Protein AF-A0A352VP69-F1 (afdb_monomer)

Solvent-accessible surface area (backbone atoms only — not comparable to full-atom values): 3492 Å² total; per-residue (Å²): 109,69,70,59,53,49,57,60,74,72,48,95,73,87,85,86,89,82,62,57,71,80,38,40,90,77,72,41,82,28,59,80,53,92,90,10,48,59,81,80,41,60,65,74,81,65,69,46,94,86,107

Sequence (51 aa):
MERARRLVAEADRIVVLTGAGISAESGVPTFRGAGGLWKSHRPEELATPEA

Radius of gyration: 16.42 Å; Cα contacts (8 Å, |Δi|>4): 28; chains: 1; bounding box: 28×35×38 Å

Mean predicted aligned error: 4.72 Å

pLDDT: mean 90.72, std 7.04, range [66.75, 98.38]

Secondary structure (DSSP, 8-state):
-HHHHHHHHH-SS------GGGGGGGTPPPSSSTT-HHHHS-HHHHS-TT-

Foldseek 3Di:
DVVVVVCVVPDPDDDDDDACVVCVVVVRADCDDDVHPVVVDPPPVVPDPVD

Structure (mmCIF, N/CA/C/O backbone):
data_AF-A0A352VP69-F1
#
_entry.id   AF-A0A352VP69-F1
#
loop_
_atom_site.group_PDB
_atom_site.id
_atom_site.type_symbol
_atom_site.label_atom_id
_atom_site.label_alt_id
_atom_site.label_comp_id
_atom_site.label_asym_id
_atom_s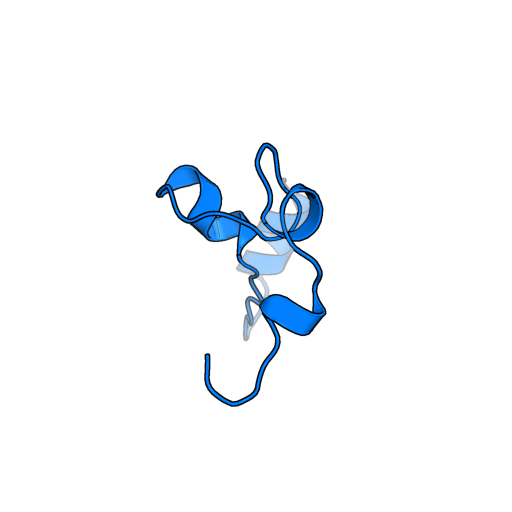ite.label_entity_id
_atom_site.label_seq_id
_atom_site.pdbx_PDB_ins_code
_atom_site.Cartn_x
_atom_site.Cartn_y
_atom_site.Cartn_z
_atom_site.occupancy
_atom_site.B_iso_or_equiv
_atom_site.auth_seq_id
_atom_site.auth_comp_id
_atom_site.auth_asym_id
_atom_site.auth_atom_id
_atom_site.pdbx_PDB_model_num
ATOM 1 N N . MET A 1 1 ? -4.905 15.796 8.200 1.00 90.94 1 MET A N 1
ATOM 2 C CA . MET A 1 1 ? -4.673 14.620 9.073 1.00 90.94 1 MET A CA 1
ATOM 3 C C . MET A 1 1 ? -5.700 14.477 10.194 1.00 90.94 1 MET A C 1
ATOM 5 O O . MET A 1 1 ? -6.081 13.354 10.493 1.00 90.94 1 MET A O 1
ATOM 9 N N . GLU A 1 2 ? -6.211 15.568 10.773 1.00 96.88 2 GLU A N 1
ATOM 10 C CA . GLU A 1 2 ? -7.154 15.536 11.908 1.00 96.88 2 GLU A CA 1
ATOM 11 C C . GLU A 1 2 ? -8.409 14.676 11.686 1.00 96.88 2 GLU A C 1
ATOM 13 O O . GLU A 1 2 ? -8.755 13.840 12.518 1.00 96.88 2 GLU A O 1
ATOM 18 N N . ARG A 1 3 ? -9.040 14.801 10.512 1.00 97.44 3 ARG A N 1
ATOM 19 C CA . ARG A 1 3 ? -10.198 13.979 10.134 1.00 97.44 3 ARG A CA 1
ATOM 20 C C . ARG A 1 3 ? -9.875 12.482 10.097 1.00 97.44 3 ARG A C 1
ATOM 22 O O . ARG A 1 3 ? -10.670 11.691 10.585 1.00 97.44 3 ARG A O 1
ATOM 29 N N . ALA A 1 4 ? -8.725 12.099 9.539 1.00 96.62 4 ALA A N 1
ATOM 30 C CA . ALA A 1 4 ? -8.308 10.698 9.476 1.00 96.62 4 ALA A CA 1
ATOM 31 C C . ALA A 1 4 ? -8.038 10.140 10.880 1.00 96.62 4 ALA A C 1
ATOM 33 O O . ALA A 1 4 ? -8.509 9.057 11.203 1.00 96.62 4 ALA A O 1
ATOM 34 N N . ARG A 1 5 ? -7.364 10.918 11.740 1.00 97.75 5 ARG A N 1
ATOM 35 C CA . ARG A 1 5 ? -7.104 10.542 13.137 1.00 97.75 5 ARG A CA 1
ATOM 36 C C . ARG A 1 5 ? -8.397 10.263 13.897 1.00 97.75 5 ARG A C 1
ATOM 38 O O . ARG A 1 5 ? -8.480 9.258 14.590 1.00 97.75 5 ARG A O 1
ATOM 45 N N . ARG A 1 6 ? -9.397 11.137 13.749 1.00 98.19 6 ARG A N 1
ATOM 46 C CA . ARG A 1 6 ? -10.702 10.963 14.393 1.00 98.19 6 ARG A CA 1
ATOM 47 C C . ARG A 1 6 ? -11.396 9.685 13.923 1.00 98.19 6 ARG A C 1
ATOM 49 O O . ARG A 1 6 ? -11.778 8.874 14.751 1.00 98.19 6 ARG A O 1
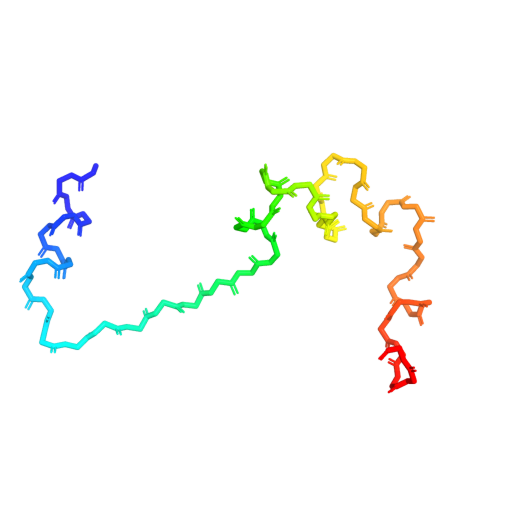ATOM 56 N N . LEU A 1 7 ? -11.480 9.479 12.607 1.00 97.62 7 LEU A N 1
ATOM 57 C CA . LEU A 1 7 ? -12.109 8.286 12.030 1.00 97.62 7 LEU A CA 1
ATOM 58 C C . LEU A 1 7 ? -11.429 6.986 12.481 1.00 97.62 7 LEU A C 1
ATOM 60 O O . LEU A 1 7 ? -12.110 5.998 12.711 1.00 97.62 7 LEU A O 1
ATOM 64 N N . VAL A 1 8 ? -10.101 6.988 12.624 1.00 97.88 8 VAL A N 1
ATOM 65 C CA . VAL A 1 8 ? -9.347 5.837 13.145 1.00 97.88 8 VAL A CA 1
ATOM 66 C C . VAL A 1 8 ? -9.597 5.632 14.642 1.00 97.88 8 VAL A C 1
ATOM 68 O O . VAL A 1 8 ? -9.745 4.499 15.075 1.00 97.88 8 VAL A O 1
ATOM 71 N N . ALA A 1 9 ? -9.654 6.704 15.435 1.00 97.94 9 ALA A N 1
ATOM 72 C CA . ALA A 1 9 ? -9.848 6.609 16.882 1.00 97.94 9 ALA A CA 1
ATOM 73 C C . ALA A 1 9 ? -11.266 6.168 17.285 1.00 97.94 9 ALA A C 1
ATOM 75 O O . ALA A 1 9 ? -11.433 5.556 18.333 1.00 97.94 9 ALA A O 1
ATOM 76 N N . GLU A 1 10 ? -12.274 6.499 16.477 1.00 98.19 10 GLU A N 1
ATOM 77 C CA . GLU A 1 10 ? -13.689 6.220 16.762 1.00 98.19 10 GLU A CA 1
ATOM 78 C C . GLU A 1 10 ? -14.189 4.899 16.153 1.00 98.19 10 GLU A C 1
ATOM 80 O O . GLU A 1 10 ? -15.314 4.492 16.426 1.00 98.19 10 GLU A O 1
ATOM 85 N N . ALA A 1 11 ? -13.401 4.231 15.307 1.00 97.94 11 ALA A N 1
ATOM 86 C CA . ALA A 1 11 ? -13.837 3.013 14.631 1.00 97.94 11 ALA A CA 1
ATOM 87 C C . ALA A 1 11 ? -13.760 1.782 15.548 1.00 97.94 11 ALA A C 1
ATOM 89 O O . ALA A 1 11 ? -1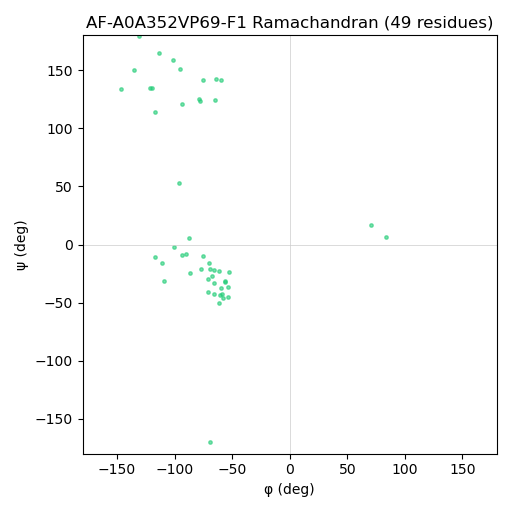2.686 1.418 16.020 1.00 97.94 11 ALA A O 1
ATOM 90 N N . ASP A 1 12 ? -14.872 1.057 15.691 1.00 98.38 12 ASP A N 1
ATOM 91 C CA . ASP A 1 12 ? -14.904 -0.220 16.423 1.00 98.38 12 ASP A CA 1
ATOM 92 C C . ASP A 1 12 ? -14.111 -1.334 15.718 1.00 98.38 12 ASP A C 1
ATOM 94 O O . ASP A 1 12 ? -13.648 -2.288 16.347 1.00 98.38 12 ASP A O 1
ATOM 98 N N . ARG A 1 13 ? -13.988 -1.254 14.384 1.00 98.19 13 ARG A N 1
ATOM 99 C CA . ARG A 1 13 ? -13.246 -2.207 13.544 1.00 98.19 13 ARG A CA 1
ATOM 100 C C . ARG A 1 13 ? -12.620 -1.493 12.356 1.00 98.19 13 ARG A C 1
ATOM 102 O O . ARG A 1 13 ? -13.296 -0.744 11.654 1.00 98.19 13 ARG A O 1
ATOM 109 N N . ILE A 1 14 ? -11.348 -1.782 12.095 1.00 97.38 14 ILE A N 1
ATOM 110 C CA . ILE A 1 14 ? -10.581 -1.179 11.001 1.00 97.38 14 ILE A CA 1
ATOM 111 C C . ILE A 1 14 ? -10.074 -2.276 10.073 1.00 97.38 14 ILE A C 1
ATOM 113 O O . ILE A 1 14 ? -9.528 -3.282 10.520 1.00 97.38 14 ILE A O 1
ATOM 117 N N . VAL A 1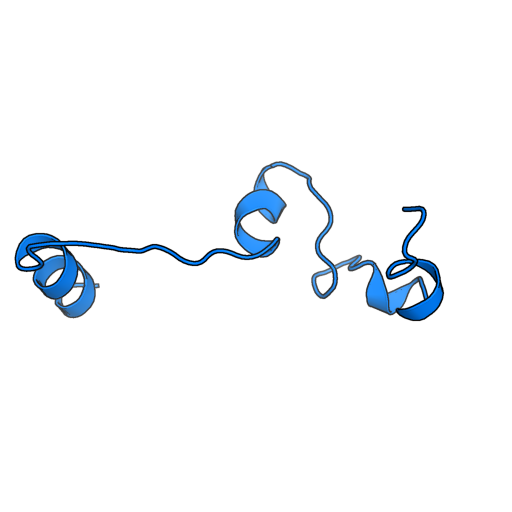 15 ? -10.218 -2.046 8.770 1.00 97.62 15 VAL A N 1
ATOM 118 C CA . VAL A 1 15 ? -9.585 -2.842 7.717 1.00 97.62 15 VAL A CA 1
ATOM 119 C C . VAL A 1 15 ? -8.697 -1.915 6.904 1.00 97.62 15 VAL A C 1
ATOM 121 O O . VAL A 1 15 ? -9.113 -0.816 6.535 1.00 97.62 15 VAL A O 1
ATOM 124 N N . VAL A 1 16 ? -7.479 -2.365 6.613 1.00 97.12 16 VAL A N 1
ATOM 125 C CA . VAL A 1 16 ? -6.540 -1.638 5.760 1.00 97.12 16 VAL A CA 1
ATOM 126 C C . VAL A 1 16 ? -6.270 -2.483 4.525 1.00 97.12 16 VAL A C 1
ATOM 128 O O . VAL A 1 16 ? -5.682 -3.556 4.615 1.00 97.12 16 VAL A O 1
ATOM 131 N N . LEU A 1 17 ? -6.708 -1.988 3.371 1.00 97.81 17 LEU A N 1
ATOM 132 C CA . LEU A 1 17 ? -6.336 -2.540 2.076 1.00 97.81 17 LEU A CA 1
ATOM 133 C C . LEU A 1 17 ? -5.120 -1.772 1.562 1.00 97.81 17 LEU A C 1
ATOM 135 O O . LEU A 1 17 ? -5.180 -0.554 1.389 1.00 97.81 17 LEU A O 1
ATOM 139 N N . THR A 1 18 ? -4.022 -2.479 1.326 1.00 96.94 18 THR A N 1
ATOM 140 C CA . THR A 1 18 ? -2.782 -1.900 0.803 1.00 96.94 18 THR A CA 1
ATOM 141 C C . THR A 1 18 ? -2.493 -2.436 -0.597 1.00 96.94 18 THR A C 1
ATOM 143 O O . THR A 1 18 ? -3.078 -3.418 -1.049 1.00 96.94 18 THR A O 1
ATOM 146 N N . GLY A 1 19 ? -1.592 -1.763 -1.307 1.00 94.62 19 GLY A N 1
ATOM 147 C CA .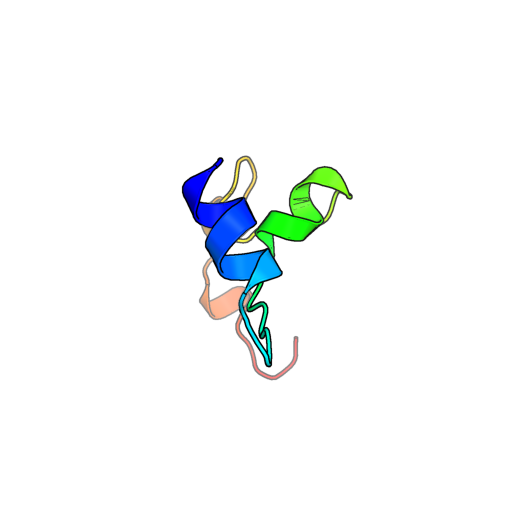 GLY A 1 19 ? -1.012 -2.253 -2.556 1.00 94.62 19 GLY A CA 1
ATOM 148 C C . GLY A 1 19 ? 0.508 -2.118 -2.520 1.00 94.62 19 GLY A C 1
ATOM 149 O O . GLY A 1 19 ? 1.052 -1.580 -1.557 1.00 94.62 19 GLY A O 1
ATOM 150 N N . ALA A 1 20 ? 1.192 -2.530 -3.593 1.00 93.75 20 ALA A N 1
ATOM 151 C CA . ALA A 1 20 ? 2.662 -2.569 -3.671 1.00 93.75 20 ALA A CA 1
ATOM 152 C C . ALA A 1 20 ? 3.368 -1.243 -3.314 1.00 93.75 20 ALA A C 1
ATOM 154 O O . ALA A 1 20 ? 4.521 -1.252 -2.897 1.00 93.75 20 ALA A O 1
ATOM 155 N N . GLY A 1 21 ? 2.679 -0.102 -3.440 1.00 94.12 21 GLY A N 1
ATOM 156 C CA . GLY A 1 21 ? 3.214 1.209 -3.064 1.00 94.12 21 GLY A CA 1
ATOM 157 C C . GLY A 1 21 ? 3.696 1.298 -1.613 1.00 94.12 21 GLY A C 1
ATOM 158 O O . GLY A 1 21 ? 4.673 1.992 -1.364 1.00 94.12 21 GLY A O 1
ATOM 159 N N . ILE A 1 22 ? 3.086 0.556 -0.679 1.00 96.69 22 ILE A N 1
ATOM 160 C CA . ILE A 1 22 ? 3.526 0.556 0.727 1.00 96.69 22 ILE A CA 1
ATOM 161 C C . ILE A 1 22 ? 4.928 -0.047 0.916 1.00 96.69 22 ILE A C 1
ATOM 163 O O . ILE A 1 22 ? 5.592 0.247 1.902 1.00 96.69 22 ILE A O 1
ATOM 167 N N . SER A 1 23 ? 5.388 -0.865 -0.033 1.00 95.00 23 SER A N 1
ATOM 168 C CA . SER A 1 23 ? 6.686 -1.547 0.011 1.00 95.00 23 SER A CA 1
ATOM 169 C C . SER A 1 23 ? 7.762 -0.864 -0.839 1.00 95.00 23 SER A C 1
ATOM 171 O O . SER A 1 23 ? 8.909 -1.307 -0.837 1.00 95.00 23 SER A O 1
ATOM 173 N N . ALA A 1 24 ? 7.423 0.217 -1.551 1.00 93.94 24 ALA A N 1
ATOM 174 C CA . ALA A 1 24 ? 8.356 0.921 -2.431 1.00 93.94 24 ALA A CA 1
ATOM 175 C C . ALA A 1 24 ? 9.589 1.437 -1.671 1.00 93.94 24 ALA A C 1
ATOM 177 O O . ALA A 1 24 ? 10.719 1.273 -2.124 1.00 93.94 24 ALA A O 1
ATOM 178 N N . GLU A 1 25 ? 9.379 1.999 -0.479 1.00 94.12 25 GLU A N 1
ATOM 179 C CA . GLU A 1 25 ? 10.453 2.508 0.388 1.00 94.12 25 GLU A CA 1
ATOM 180 C C . GLU A 1 25 ? 11.308 1.389 1.002 1.00 94.12 25 GLU A C 1
ATOM 182 O O . GLU A 1 25 ? 12.420 1.633 1.456 1.00 94.12 25 GLU A O 1
ATOM 187 N N . SER A 1 26 ? 10.826 0.144 0.965 1.00 95.12 26 SER A N 1
ATOM 188 C CA . SER A 1 26 ? 11.596 -1.049 1.333 1.00 95.12 26 SER A CA 1
ATOM 189 C C . SER A 1 26 ? 12.393 -1.631 0.159 1.00 95.12 26 SER A C 1
ATOM 191 O O . SER A 1 26 ? 12.985 -2.698 0.292 1.00 95.12 26 SER A O 1
ATOM 193 N N . GLY A 1 27 ? 12.396 -0.962 -0.998 1.00 90.50 27 GLY A N 1
ATOM 194 C CA . GLY A 1 27 ? 13.106 -1.400 -2.200 1.00 90.50 27 GLY A CA 1
ATOM 195 C C . GLY A 1 27 ? 12.346 -2.416 -3.054 1.00 90.50 27 GLY A C 1
ATOM 196 O O . GLY A 1 27 ? 12.902 -2.906 -4.035 1.00 90.50 27 GLY A O 1
ATOM 197 N N . VAL A 1 28 ? 11.086 -2.728 -2.730 1.00 90.06 28 VAL A N 1
ATOM 198 C CA . VAL A 1 28 ? 10.261 -3.614 -3.563 1.00 90.06 28 VAL A CA 1
ATOM 199 C C . VAL A 1 28 ? 9.746 -2.829 -4.777 1.00 90.06 28 VAL A C 1
ATOM 201 O O . VAL A 1 28 ? 9.074 -1.807 -4.596 1.00 90.06 28 VAL A O 1
ATOM 204 N N . PRO A 1 29 ? 10.015 -3.280 -6.018 1.00 88.69 29 PRO A N 1
ATOM 205 C CA . PRO A 1 29 ? 9.510 -2.612 -7.209 1.00 88.69 29 PRO A CA 1
ATOM 206 C C . PRO A 1 29 ? 7.982 -2.569 -7.226 1.00 88.69 29 PRO A C 1
ATOM 208 O O . PRO A 1 29 ? 7.300 -3.529 -6.873 1.00 88.69 29 PRO A O 1
ATOM 211 N N . THR A 1 30 ? 7.430 -1.452 -7.689 1.00 92.44 30 THR A N 1
ATOM 212 C CA . THR A 1 30 ? 5.983 -1.320 -7.889 1.00 92.44 30 THR A CA 1
ATOM 213 C C . THR A 1 30 ? 5.641 -1.493 -9.361 1.00 92.44 30 THR A C 1
ATOM 215 O O . THR A 1 30 ? 6.464 -1.255 -10.241 1.00 92.44 30 THR A O 1
ATOM 218 N N . PHE A 1 31 ? 4.392 -1.830 -9.665 1.00 91.44 31 PHE A N 1
ATOM 219 C CA . PHE A 1 31 ? 3.965 -1.941 -11.059 1.00 91.44 31 PHE A CA 1
ATOM 220 C C . PHE A 1 31 ? 3.975 -0.597 -11.811 1.00 91.44 31 PHE A C 1
ATOM 222 O O . PHE A 1 31 ? 4.268 -0.568 -13.003 1.00 91.44 31 PHE A O 1
ATOM 229 N N . ARG A 1 32 ? 3.680 0.526 -11.134 1.00 90.00 32 ARG A N 1
ATOM 230 C CA . ARG A 1 32 ? 3.411 1.829 -11.786 1.00 90.00 32 ARG A CA 1
ATOM 231 C C . ARG A 1 32 ? 4.394 2.963 -11.449 1.00 90.00 32 ARG A C 1
ATOM 233 O O . ARG A 1 32 ? 4.320 4.014 -12.084 1.00 90.00 32 ARG A O 1
ATOM 240 N N . GLY A 1 33 ? 5.275 2.789 -10.462 1.00 85.38 33 GLY A N 1
ATOM 241 C CA . GLY A 1 33 ? 6.170 3.839 -9.957 1.00 85.38 33 GLY A CA 1
ATOM 242 C C . GLY A 1 33 ? 7.279 4.280 -10.925 1.00 85.38 33 GLY A C 1
ATOM 243 O O . GLY A 1 33 ? 7.295 3.946 -12.115 1.00 85.38 33 GLY A O 1
ATOM 244 N N . ALA A 1 34 ? 8.229 5.072 -10.421 1.00 78.12 34 ALA A N 1
ATOM 245 C CA . ALA A 1 34 ? 9.474 5.347 -11.140 1.00 78.12 34 ALA A CA 1
ATOM 246 C C . ALA A 1 34 ? 10.269 4.035 -11.270 1.00 78.12 34 ALA A C 1
ATOM 248 O O . ALA A 1 34 ? 10.479 3.354 -10.272 1.00 78.12 34 ALA A O 1
ATOM 249 N N . GLY A 1 35 ? 10.618 3.640 -12.500 1.00 76.81 35 GLY A N 1
ATOM 250 C CA . GLY A 1 35 ? 11.139 2.292 -12.782 1.00 76.81 35 GLY A CA 1
ATOM 251 C C . GLY A 1 35 ? 10.094 1.174 -12.664 1.00 76.81 35 GLY A C 1
ATOM 252 O O . GLY A 1 35 ? 10.457 0.013 -12.516 1.00 76.81 35 GLY A O 1
ATOM 253 N N . GLY A 1 36 ? 8.800 1.516 -12.677 1.00 81.56 36 GLY A N 1
ATOM 254 C CA . GLY A 1 36 ? 7.728 0.551 -12.475 1.00 81.56 36 GLY A CA 1
ATOM 255 C C . GLY A 1 36 ? 7.654 -0.498 -13.579 1.00 81.56 36 GLY A C 1
ATOM 256 O O . GLY A 1 36 ? 7.829 -0.184 -14.757 1.00 81.56 36 GLY A O 1
ATOM 257 N N . LEU A 1 37 ? 7.342 -1.730 -13.182 1.00 84.25 37 LEU A N 1
ATOM 258 C CA . LEU A 1 37 ? 7.426 -2.906 -14.047 1.00 84.25 37 LEU A CA 1
ATOM 259 C C . LEU A 1 37 ? 6.596 -2.780 -15.333 1.00 84.25 37 LEU A C 1
ATOM 261 O O . LEU A 1 37 ? 7.015 -3.266 -16.371 1.00 84.25 37 LEU A O 1
ATOM 265 N N . TRP A 1 38 ? 5.464 -2.071 -15.319 1.00 86.00 38 TRP A N 1
ATOM 266 C CA . TRP A 1 38 ? 4.620 -1.901 -16.513 1.00 86.00 38 TRP A CA 1
ATOM 267 C C . TRP A 1 38 ? 5.164 -0.918 -17.552 1.00 86.00 38 TRP A C 1
ATOM 269 O O . TRP A 1 38 ? 4.602 -0.795 -18.636 1.00 86.00 38 TRP A O 1
ATOM 279 N N . LYS A 1 39 ? 6.217 -0.164 -17.220 1.00 83.19 39 LYS A N 1
ATOM 280 C CA . LYS A 1 39 ? 6.902 0.703 -18.187 1.00 83.19 39 LYS A CA 1
ATOM 281 C C . LYS A 1 39 ? 7.984 -0.050 -18.957 1.00 83.19 39 LYS A C 1
ATOM 283 O O . LYS A 1 39 ? 8.339 0.383 -20.047 1.00 83.19 39 LYS A O 1
ATOM 288 N N . SER A 1 40 ? 8.511 -1.134 -18.386 1.00 83.00 40 SER A N 1
ATOM 289 C CA . SER A 1 40 ? 9.584 -1.945 -18.970 1.00 83.00 40 SER A CA 1
ATOM 290 C C . SER A 1 40 ? 9.134 -3.339 -19.416 1.00 83.00 40 SER A C 1
ATOM 292 O O . SER A 1 40 ? 9.845 -3.964 -20.193 1.00 83.00 40 SER A O 1
ATOM 294 N N . HIS A 1 41 ? 7.966 -3.805 -18.969 1.00 82.50 41 HIS A N 1
ATOM 295 C CA . HIS A 1 41 ? 7.389 -5.110 -19.293 1.00 82.50 41 HIS A CA 1
ATOM 296 C C . HIS A 1 41 ? 5.912 -4.982 -19.636 1.00 82.50 41 HIS A C 1
ATOM 298 O O . HIS A 1 41 ? 5.202 -4.118 -19.104 1.00 82.50 41 HIS A O 1
ATOM 304 N N . ARG A 1 42 ? 5.425 -5.878 -20.492 1.00 84.19 42 ARG A N 1
ATOM 305 C CA . ARG A 1 42 ? 3.992 -5.955 -20.773 1.00 84.19 42 ARG A CA 1
ATOM 306 C C . ARG A 1 42 ? 3.261 -6.616 -19.596 1.00 84.19 42 ARG A C 1
ATOM 308 O O . ARG A 1 42 ? 3.791 -7.565 -19.023 1.00 84.19 42 ARG A O 1
ATOM 315 N N . PRO A 1 43 ? 2.050 -6.172 -19.214 1.00 83.00 43 PRO A N 1
ATOM 316 C CA . PRO A 1 43 ? 1.309 -6.782 -18.107 1.00 83.00 43 PRO A CA 1
ATOM 317 C C . PRO A 1 43 ? 1.115 -8.298 -18.240 1.00 83.00 43 PRO A C 1
ATOM 319 O O . PRO A 1 43 ? 1.199 -9.007 -17.244 1.00 83.00 43 PRO A O 1
ATOM 322 N N . GLU A 1 44 ? 0.900 -8.797 -19.455 1.00 86.00 44 GLU A N 1
ATOM 323 C CA . GLU A 1 44 ? 0.677 -10.214 -19.757 1.00 86.00 44 GLU A CA 1
ATOM 324 C C . GLU A 1 44 ? 1.935 -11.072 -19.555 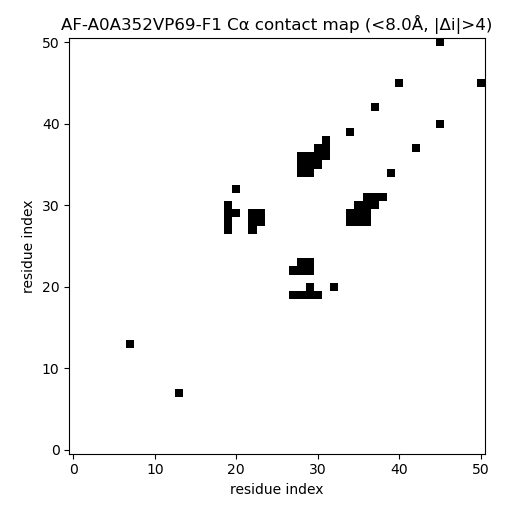1.00 86.00 44 GLU A C 1
ATOM 326 O O . GLU A 1 44 ? 1.820 -12.276 -19.364 1.00 86.00 44 GLU A O 1
ATOM 331 N N . GLU A 1 45 ? 3.125 -10.463 -19.571 1.00 85.06 45 GLU A N 1
ATOM 332 C CA . GLU A 1 45 ? 4.393 -11.142 -19.267 1.00 85.06 45 GLU A CA 1
ATOM 333 C C . GLU A 1 45 ? 4.585 -11.351 -17.760 1.00 85.06 45 GLU A C 1
ATOM 335 O O . GLU A 1 45 ? 5.375 -12.194 -17.353 1.00 85.06 45 GLU A O 1
ATOM 340 N N . LEU A 1 46 ? 3.888 -10.567 -16.931 1.00 84.12 46 LEU A N 1
ATOM 341 C CA . LEU A 1 46 ? 4.041 -10.571 -15.474 1.00 84.12 46 LEU A CA 1
ATOM 342 C C . LEU A 1 46 ? 2.842 -11.185 -14.749 1.00 84.12 46 LEU A C 1
ATOM 344 O O . LEU A 1 46 ? 2.993 -11.727 -13.661 1.00 84.12 46 LEU A O 1
ATOM 348 N N . ALA A 1 47 ? 1.642 -11.055 -15.312 1.00 85.06 47 ALA A N 1
ATOM 349 C CA . ALA A 1 47 ? 0.399 -11.555 -14.736 1.00 85.06 47 ALA A CA 1
ATOM 350 C C . ALA A 1 47 ? 0.040 -12.930 -15.319 1.00 85.06 47 ALA A C 1
ATOM 352 O O . ALA A 1 47 ? -1.060 -13.124 -15.841 1.00 85.06 47 ALA A O 1
ATOM 353 N N . THR A 1 48 ? 0.985 -13.866 -15.257 1.00 88.31 48 THR A N 1
ATOM 354 C CA . THR A 1 48 ? 0.770 -15.258 -15.655 1.00 88.31 48 THR A CA 1
ATOM 355 C C . THR A 1 48 ? 0.404 -16.110 -14.434 1.00 88.31 48 THR A C 1
ATOM 357 O O . THR A 1 48 ? 0.817 -15.789 -13.318 1.00 88.31 48 THR A O 1
ATOM 360 N N . PRO A 1 49 ? -0.376 -17.192 -14.597 1.00 86.56 49 PRO A N 1
ATOM 361 C CA . PRO A 1 49 ? -0.689 -18.104 -13.495 1.00 86.56 49 PRO A CA 1
ATOM 362 C C . PRO A 1 49 ? 0.532 -18.798 -12.872 1.00 86.56 49 PRO A C 1
ATOM 364 O O . PRO A 1 49 ? 0.447 -19.270 -11.742 1.00 86.56 49 PRO A O 1
ATOM 367 N N . GLU A 1 50 ? 1.634 -18.906 -13.615 1.00 85.56 50 GLU A N 1
ATOM 368 C CA . GLU A 1 50 ? 2.843 -19.637 -13.224 1.00 85.56 50 GLU A CA 1
ATOM 369 C C . GLU A 1 50 ? 3.883 -18.786 -12.474 1.00 85.56 50 GLU A C 1
ATOM 371 O O . GLU A 1 50 ? 4.888 -19.342 -12.026 1.00 85.56 50 GLU A O 1
ATOM 376 N N . ALA A 1 51 ? 3.681 -17.465 -12.394 1.00 66.75 51 ALA A N 1
ATOM 377 C CA . AL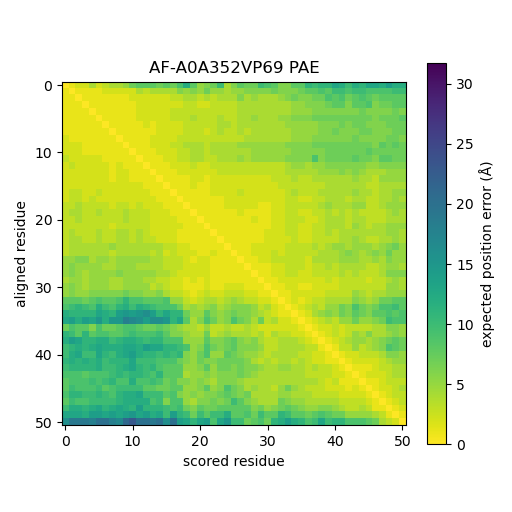A A 1 51 ? 4.586 -16.521 -11.730 1.00 66.75 51 ALA A CA 1
ATOM 378 C C . ALA A 1 51 ? 4.540 -16.601 -10.194 1.00 66.75 51 ALA A C 1
ATOM 380 O O . ALA A 1 51 ? 3.468 -16.917 -9.628 1.00 66.75 51 ALA A O 1
#

=== Feature glossary ===
Reading guide. The protein is described through the following features:

Foldseek 3Di. A 3Di character summarizes, for each residue, the relative orientation of the Cα frame of its nearest spatial neighbor. Because it encodes fold topology rather than chemistry, 3Di alignments detect remote structural similarity that sequence alignment misses.

Contact-map, Ramachandran, and PAE plots. Plot images: a contact map (which residues are close in 3D, as an N×N binary image), a Ramachandran scatter (backbone torsion angles, revealing secondary-structure composition at a glance), and — for AlphaFold structures — a PAE heatmap (pairwise prediction confidence).

Radius of gyration, Cα contacts, bounding box. Radius of gyration (Rg) is the root-mean-square distance of Cα atoms from their centroid — a single number for overall size and compactness. A globular domain of N residues has Rg ≈ 2.2·N^0.38 Å; an extended or disordered chain has a much larger Rg. The Cα contact count is the number of residue pairs whose Cα atoms are within 8 Å and are more than four positions apart in sequence — a standard proxy for tertiary packing density. The bounding box is the smallest axis-aligned box enclosing all Cα atoms.

Secondary structure (8-state, DSSP). Eight-state secondary structure (DSSP): H is the canonical α-helix, G the tighter 3₁₀-helix, I the wider π-helix; E/B are β-structure, T and S are turns and bends, and '-' is everything else. DSSP derives these from the pattern of main-chain N–H···O=C hydrogen bonds, not from the sequence.

B-factor. B-factor (Debye–Waller factor) reflects atomic displacement in the crystal lattice. It is an experimental observable (units Å²), not a prediction; low values mean the atom is pinned down, high values me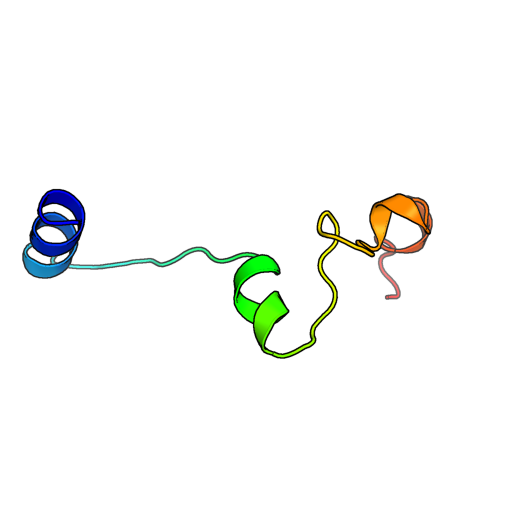an it moves or is heterogeneous across the crystal.

pLDDT. pLDDT is the predicted lDDT-Cα score: AlphaFold's confidence that the local environment of each residue (all inter-atomic distances within 15 Å) is correctly placed. It is a per-residue number between 0 and 100, with higher meaning more reliable.

Nearest PDB structures. Nearest PDB neighbors are the top structural matches found by Foldseek when searching this structure against the entire Protein Data Bank. Each hit reports a TM-score (0 to 1; >0.5 almost always implies the same fold) and an E-value. These are *structural* homologs — they may share no detectable sequence similarity.

Solvent-accessible surface area. Accessible surface area quantifies burial. A residue with SASA near zero is packed into the hydrophobic core; one with SASA >100 Å² sits on the surface. Computed here via the Shrake–Rupley nume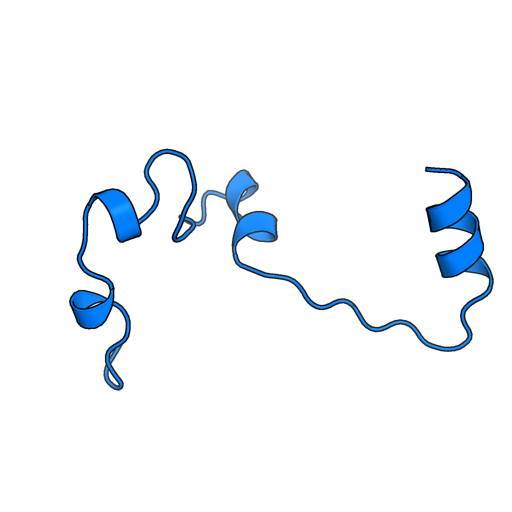rical algorithm with a 1.4 Å probe.

Rendered structure images. Structure images are PyMOL renders from six orthogonal camera directions. Cartoon representation draws helices as coils and strands as arrows; sticks shows the backbone as bonds; surface shows the solvent-excluded envelope. Rainbow coloring maps sequence position to hue (blue→red, N→C); chain coloring assigns a distinct color per polypeptide.

Backbone torsions (φ/ψ). φ (phi) and ψ (psi) are the two rotatable backbone dihedrals per residue: φ is the C(i-1)–N–Cα–C torsion, ψ is the N–Cα–C–N(i+1) torsion, both in degrees on (−180°, 180°]. α-helical residues cluster near (−60°, −45°); β-strand residues near (−120°, +130°). A Ramachandran plot is simply a scatter of (φ, ψ) for every residue.

Predicted aligned error. Predicted Aligned Error (PAE) is an AlphaFold confidence matrix: entry (i, j) is the expected error in the position of residue j, in ångströms, when the prediction is superimposed on the true structure at residue i. Low PAE within a block of residues means that block is internally rigid and well-predicted; high PAE between two blocks means their relative placement is uncertain even if each block individually is confident.

mmCIF coordinates. Structure coordinates are given as an mmCIF _atom_site loop: one row per atom with element, residue name, chain id, sequence number, and x/y/z position in Å. Only the four main-chain atoms per residue are included here; side chains are omitted to keep the record compact.

InterPro / GO / CATH / organism. Database cross-references. InterPro integrates a dozen domain/family signature databases into unified entries with residue-range hits. GO terms attach function/process/location labels with evidence codes. CATH codes position the fold in a four-level structural taxonomy. Organism is the NCBI-taxonomy species name.

Secondary structure (3-state, P-SEA). SS3 is a coarse helix/strand/coil call (letters a/b/c) made by the P-SEA algorithm from inter-Cα distances and dihedrals. It is less detailed than DSSP but needs only Cα positions.

Sequence. Sequence gives the chain of amino acids in standard one-letter code (A=alanine, C=cysteine, …, Y=tyrosine), read N→C. It is the only feature that is directly encoded by the gene; all structural features are derived from the folded form of this sequence.